Protein AF-A0A3S4LQW8-F1 (afdb_monomer_lite)

Radius of gyration: 16.11 Å; chains: 1; bounding box: 40×31×31 Å

pLDDT: mean 92.54, std 8.73, range [50.66, 98.38]

Foldseek 3Di:
DVLVVLVVVLVQLVCVVVVNHDDPDPDHNVRSVVVNVVVVVVVCVVVVHPPVVVVVVVVVVVCVVVVPDDDD

Organism: Streptococcus vestibularis (NCBI:txid1343)

Sequence (72 aa):
MALSNDIGNFQRLVMTKQGRYYDETPYTLERKLSENIWWLVELSQCLDIDIQTEMANFLSDKEKQLNIKTRK

Secondary structure (DSSP, 8-state):
-HHHHHHHHHHHHHHHHTTS-----S--HHHHHHHHHHHHHHHHHHTT--HHHHHHHHHHHHHHHTT-----

Structure (mmCIF, N/CA/C/O backbone):
data_AF-A0A3S4LQW8-F1
#
_entry.id   AF-A0A3S4LQW8-F1
#
loop_
_atom_site.group_PDB
_atom_site.id
_atom_site.type_symbol
_atom_site.label_atom_id
_atom_site.label_alt_id
_atom_site.label_comp_id
_atom_site.label_asym_id
_atom_site.label_entity_id
_atom_site.label_seq_id
_atom_site.pdbx_PDB_ins_code
_atom_site.Cartn_x
_atom_site.Cartn_y
_atom_site.Cartn_z
_atom_site.occupancy
_atom_site.B_iso_or_equiv
_atom_site.auth_seq_id
_atom_site.auth_comp_id
_atom_site.auth_asym_id
_atom_site.auth_atom_id
_atom_site.pdbx_PDB_model_num
ATOM 1 N N . MET A 1 1 ? 13.521 -6.667 3.378 1.00 61.34 1 MET A N 1
ATOM 2 C CA . MET A 1 1 ? 12.145 -7.186 3.195 1.00 61.34 1 MET A CA 1
ATOM 3 C C . MET A 1 1 ? 11.748 -7.020 1.737 1.00 61.34 1 MET A C 1
ATOM 5 O O . MET A 1 1 ? 12.173 -6.040 1.136 1.00 61.34 1 MET A O 1
ATOM 9 N N . ALA A 1 2 ? 10.972 -7.949 1.175 1.00 83.25 2 ALA A N 1
ATOM 10 C CA . ALA A 1 2 ? 10.582 -7.923 -0.239 1.00 83.25 2 ALA A CA 1
ATOM 11 C C . ALA A 1 2 ? 9.830 -6.633 -0.633 1.00 83.25 2 ALA A C 1
ATOM 13 O O . ALA A 1 2 ? 10.183 -6.013 -1.634 1.00 83.25 2 ALA A O 1
ATOM 14 N N . LEU A 1 3 ? 8.937 -6.141 0.238 1.00 90.75 3 LEU A N 1
ATOM 15 C CA . LEU A 1 3 ? 8.229 -4.866 0.057 1.00 90.75 3 LEU A CA 1
ATOM 16 C C . LEU A 1 3 ? 9.171 -3.683 -0.224 1.00 90.75 3 LEU A C 1
ATOM 18 O O . LEU A 1 3 ? 8.947 -2.928 -1.160 1.00 90.75 3 LEU A O 1
ATOM 22 N N . SER A 1 4 ? 10.253 -3.516 0.544 1.00 92.25 4 SER A N 1
ATOM 23 C CA . SER A 1 4 ? 11.170 -2.376 0.365 1.00 92.25 4 SER A CA 1
ATOM 24 C C . SER A 1 4 ? 11.837 -2.368 -1.015 1.00 92.25 4 SER A C 1
ATOM 26 O O . SER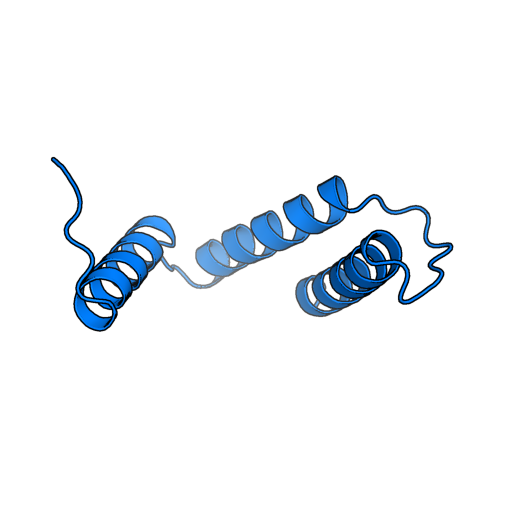 A 1 4 ? 12.060 -1.302 -1.584 1.00 92.25 4 SER A O 1
ATOM 28 N N . ASN A 1 5 ? 12.136 -3.550 -1.563 1.00 91.88 5 ASN A N 1
ATOM 29 C CA . ASN A 1 5 ? 12.692 -3.678 -2.907 1.00 91.88 5 ASN A CA 1
ATOM 30 C C . ASN A 1 5 ? 11.641 -3.346 -3.978 1.00 91.88 5 ASN A C 1
ATOM 32 O O . ASN A 1 5 ? 11.932 -2.636 -4.939 1.00 91.88 5 ASN A O 1
ATOM 36 N N . ASP A 1 6 ? 10.404 -3.811 -3.795 1.00 93.25 6 ASP A N 1
ATOM 37 C CA . ASP A 1 6 ? 9.313 -3.540 -4.734 1.00 93.25 6 ASP A CA 1
ATOM 38 C C . ASP A 1 6 ? 8.860 -2.076 -4.719 1.00 93.25 6 ASP A C 1
ATOM 40 O O . ASP A 1 6 ? 8.532 -1.544 -5.783 1.00 93.25 6 ASP A O 1
ATOM 44 N N . ILE A 1 7 ? 8.938 -1.385 -3.576 1.00 95.25 7 ILE A N 1
ATOM 45 C CA . ILE A 1 7 ? 8.772 0.076 -3.500 1.00 95.25 7 ILE A CA 1
ATOM 46 C C . ILE A 1 7 ? 9.857 0.769 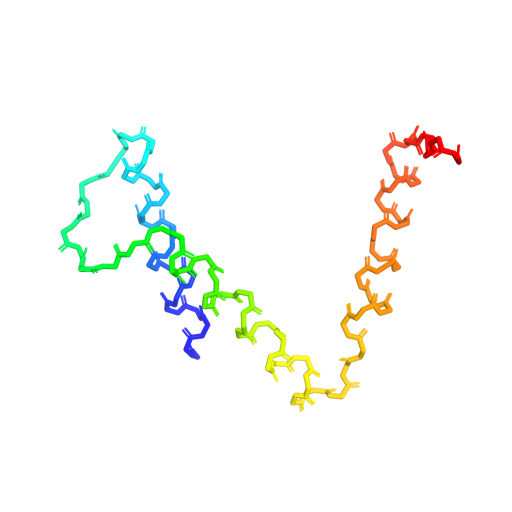-4.331 1.00 95.25 7 ILE A C 1
ATOM 48 O O . ILE A 1 7 ? 9.546 1.658 -5.123 1.00 95.25 7 ILE A O 1
ATOM 52 N N . GLY A 1 8 ? 11.122 0.360 -4.189 1.00 93.56 8 GLY A N 1
ATOM 53 C CA . GLY A 1 8 ? 12.235 0.955 -4.937 1.00 93.56 8 GLY A CA 1
ATOM 54 C C . GLY A 1 8 ? 12.089 0.783 -6.453 1.00 93.56 8 GLY A C 1
ATOM 55 O O . GLY A 1 8 ? 12.251 1.742 -7.211 1.00 93.56 8 GLY A O 1
ATOM 56 N N . ASN A 1 9 ? 11.708 -0.415 -6.903 1.00 93.94 9 ASN A N 1
ATOM 57 C CA . ASN A 1 9 ? 11.427 -0.681 -8.317 1.00 93.94 9 ASN A CA 1
ATOM 58 C C . ASN A 1 9 ? 10.235 0.144 -8.825 1.00 93.94 9 ASN A C 1
ATOM 60 O O . ASN A 1 9 ? 10.311 0.747 -9.893 1.00 93.94 9 ASN A O 1
ATOM 64 N N . PHE A 1 10 ? 9.153 0.233 -8.045 1.00 95.94 10 PHE A N 1
ATOM 65 C CA . PHE A 1 10 ? 8.002 1.067 -8.391 1.00 95.94 10 PHE A CA 1
ATOM 66 C C . PHE A 1 10 ? 8.389 2.546 -8.541 1.00 95.94 10 PHE A C 1
ATOM 68 O O . PHE A 1 10 ? 8.009 3.187 -9.520 1.00 95.94 10 PHE A O 1
ATOM 75 N N . GLN A 1 11 ? 9.198 3.085 -7.624 1.00 95.00 11 GLN A N 1
ATOM 76 C CA . GLN A 1 11 ? 9.664 4.473 -7.681 1.00 95.00 11 GLN A CA 1
ATOM 77 C C . GLN A 1 11 ? 10.478 4.770 -8.943 1.00 95.00 11 GLN A C 1
ATOM 79 O O . GLN A 1 11 ? 10.268 5.810 -9.570 1.00 95.00 11 GLN A O 1
ATOM 84 N N . ARG A 1 12 ? 11.371 3.862 -9.355 1.00 94.94 12 ARG A N 1
ATOM 85 C CA . ARG A 1 12 ? 12.131 4.021 -10.604 1.00 94.94 12 ARG A CA 1
ATOM 86 C C . ARG A 1 12 ? 11.213 4.079 -11.822 1.00 94.94 12 ARG A C 1
ATOM 88 O O . ARG A 1 12 ? 11.325 5.011 -12.615 1.00 94.94 12 ARG A O 1
ATOM 95 N N . LEU A 1 13 ? 10.234 3.179 -11.899 1.00 95.75 13 LEU A N 1
ATOM 96 C CA . LEU A 1 13 ? 9.237 3.164 -12.974 1.00 95.75 13 LEU A CA 1
ATOM 97 C C . LEU A 1 13 ? 8.372 4.437 -12.988 1.00 95.75 13 LEU A C 1
ATOM 99 O O . LEU A 1 13 ? 8.038 4.941 -14.062 1.00 95.75 13 LEU A O 1
ATOM 103 N N . VAL A 1 14 ? 8.041 5.011 -11.823 1.00 96.38 14 VAL A N 1
ATOM 104 C CA . VAL A 1 14 ? 7.368 6.322 -11.732 1.00 96.38 14 VAL A CA 1
ATOM 105 C C . VAL A 1 14 ? 8.250 7.426 -12.311 1.00 96.38 14 VAL A C 1
ATOM 107 O O . VAL A 1 14 ? 7.770 8.233 -13.109 1.00 96.38 14 VAL A O 1
ATOM 110 N N . MET A 1 15 ? 9.536 7.465 -11.949 1.00 96.12 15 MET A N 1
ATOM 111 C CA . MET A 1 15 ? 10.472 8.454 -12.493 1.00 96.12 15 MET A CA 1
ATOM 112 C C . MET A 1 15 ? 10.634 8.304 -14.009 1.00 96.12 15 MET A C 1
ATOM 114 O O . MET A 1 15 ? 10.698 9.315 -14.709 1.00 96.12 15 MET A O 1
ATOM 118 N N . THR A 1 16 ? 10.612 7.076 -14.529 1.00 95.00 16 THR A N 1
ATOM 119 C CA . THR A 1 16 ? 10.603 6.814 -15.974 1.00 95.00 16 THR A CA 1
ATOM 120 C C . THR A 1 16 ? 9.335 7.296 -16.650 1.00 95.00 16 THR A C 1
ATOM 122 O O . THR A 1 16 ? 9.421 8.026 -17.636 1.00 95.00 16 THR A O 1
ATOM 125 N N . LYS A 1 17 ? 8.157 7.023 -16.079 1.00 94.31 17 LYS A N 1
ATOM 126 C CA . LYS A 1 17 ? 6.889 7.566 -16.592 1.00 94.31 17 LYS A CA 1
ATOM 127 C C . LYS A 1 17 ? 6.852 9.101 -16.580 1.00 94.31 17 LYS A C 1
ATOM 129 O O . LYS A 1 17 ? 6.185 9.700 -17.416 1.00 94.31 17 LYS A O 1
ATOM 134 N N . GLN A 1 18 ? 7.572 9.739 -15.657 1.00 96.19 18 GLN A N 1
ATOM 135 C CA . GLN A 1 18 ? 7.708 11.198 -15.572 1.00 96.19 18 GLN A CA 1
ATOM 136 C C . GLN A 1 18 ? 8.829 11.778 -16.455 1.00 96.19 18 GLN A C 1
ATOM 138 O O . GLN A 1 18 ? 9.040 12.990 -16.427 1.00 96.19 18 GLN A O 1
ATOM 143 N N . GLY A 1 19 ? 9.570 10.952 -17.204 1.00 93.88 19 GLY A N 1
ATOM 144 C CA . GLY A 1 19 ? 10.690 11.398 -18.041 1.00 93.88 19 GLY A CA 1
ATOM 145 C C . GLY A 1 19 ? 11.918 11.877 -17.256 1.00 93.88 19 GLY A C 1
ATOM 146 O O . GLY A 1 19 ? 12.726 12.635 -17.782 1.00 93.88 19 GLY A O 1
ATOM 147 N N . ARG A 1 20 ? 12.053 11.475 -15.986 1.00 92.38 20 ARG A N 1
ATOM 148 C CA . ARG A 1 20 ? 13.122 11.916 -15.065 1.00 92.38 20 ARG A CA 1
ATOM 149 C C . ARG A 1 20 ? 14.247 10.897 -14.895 1.00 92.38 20 ARG A C 1
ATOM 151 O O . ARG A 1 20 ? 15.276 11.220 -14.313 1.00 92.38 20 ARG A O 1
ATOM 158 N N . TYR A 1 21 ? 14.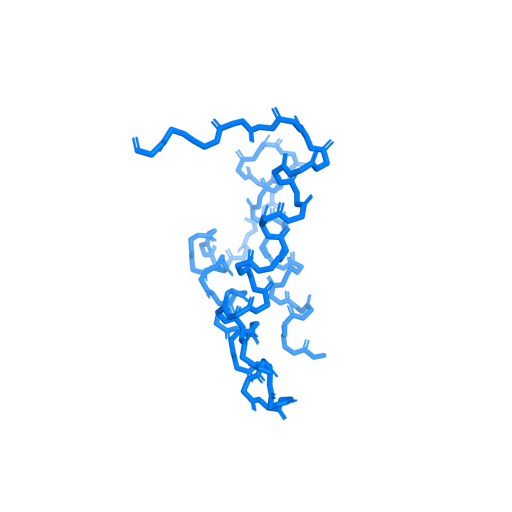036 9.668 -15.353 1.00 88.69 21 TYR A N 1
ATOM 159 C CA . TYR A 1 21 ? 14.971 8.558 -15.210 1.00 88.69 21 TYR A CA 1
ATOM 160 C C . TYR A 1 21 ? 14.738 7.544 -16.328 1.00 88.69 21 TYR A C 1
ATOM 162 O O . TYR A 1 21 ? 13.594 7.303 -16.702 1.00 88.69 21 TYR A O 1
ATOM 170 N N . TYR A 1 22 ? 15.788 6.923 -16.849 1.00 84.50 22 TYR A N 1
ATOM 171 C CA . TYR A 1 22 ? 15.640 5.822 -17.795 1.00 84.50 22 TYR A CA 1
ATOM 172 C C . TYR A 1 22 ? 15.845 4.497 -17.057 1.00 84.50 22 TYR A C 1
ATOM 174 O O . TYR A 1 22 ? 16.925 4.247 -16.527 1.00 84.50 22 TYR A O 1
ATOM 182 N N . ASP A 1 23 ? 14.787 3.691 -16.978 1.00 84.94 23 ASP A N 1
ATOM 183 C CA . ASP A 1 23 ? 14.793 2.385 -16.325 1.00 84.94 23 ASP A CA 1
ATOM 184 C C . ASP A 1 23 ? 14.673 1.275 -17.377 1.00 84.94 23 ASP A C 1
ATOM 186 O O . ASP A 1 23 ? 13.731 1.267 -18.165 1.00 84.94 23 ASP A O 1
ATOM 190 N N . GLU A 1 24 ? 15.624 0.341 -17.376 1.00 86.69 24 GLU A N 1
ATOM 191 C CA . GLU A 1 24 ? 15.664 -0.826 -18.272 1.00 86.69 24 GLU A CA 1
ATOM 192 C C . GLU A 1 24 ? 15.141 -2.109 -17.607 1.00 86.69 24 GLU A C 1
ATOM 194 O O . GLU A 1 24 ? 15.257 -3.203 -18.163 1.00 86.69 24 GLU A O 1
ATOM 199 N N . THR A 1 25 ? 14.601 -2.021 -16.388 1.00 87.25 25 THR A N 1
ATOM 200 C CA . THR A 1 25 ? 14.061 -3.206 -15.716 1.00 87.25 25 THR A CA 1
ATOM 201 C C . THR A 1 25 ? 12.885 -3.803 -16.502 1.00 87.25 25 THR A C 1
ATOM 203 O O . THR A 1 25 ? 12.075 -3.074 -17.072 1.00 87.25 25 THR A O 1
ATOM 206 N N . PRO A 1 26 ? 12.719 -5.141 -16.505 1.00 91.19 26 PRO A N 1
ATOM 207 C CA . PRO A 1 26 ? 11.652 -5.814 -17.256 1.00 91.19 26 PRO A CA 1
ATOM 208 C C . PRO A 1 26 ? 10.263 -5.680 -16.599 1.00 91.19 26 PRO A C 1
ATOM 210 O O . PRO A 1 26 ? 9.324 -6.399 -16.947 1.00 91.19 26 PRO A O 1
ATOM 213 N N . TYR A 1 27 ? 10.129 -4.819 -15.591 1.00 92.94 27 TYR A N 1
ATOM 214 C CA . TYR A 1 27 ? 8.914 -4.655 -14.808 1.00 92.94 27 TYR A CA 1
ATOM 215 C C . TYR A 1 27 ? 8.015 -3.577 -15.411 1.00 92.94 27 TYR A C 1
ATOM 217 O O . TYR A 1 27 ? 8.485 -2.597 -15.978 1.00 92.94 27 TYR A O 1
ATOM 225 N N . THR A 1 28 ? 6.703 -3.727 -15.233 1.00 94.00 28 THR A N 1
ATOM 226 C CA . THR A 1 28 ? 5.741 -2.676 -15.582 1.00 94.00 28 THR A CA 1
ATOM 227 C C . THR A 1 28 ? 5.303 -1.919 -14.339 1.0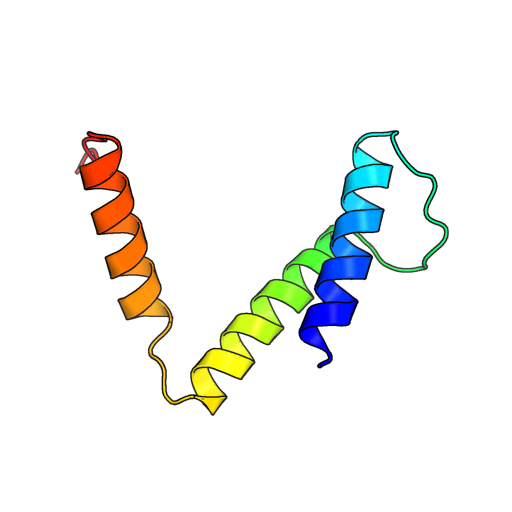0 94.00 28 THR A C 1
ATOM 229 O O . THR A 1 28 ? 5.274 -2.470 -13.231 1.00 94.00 28 THR A O 1
ATOM 232 N N . LEU A 1 29 ? 4.943 -0.648 -14.524 1.00 95.06 29 LEU A N 1
ATOM 233 C CA . LEU A 1 29 ? 4.486 0.215 -13.440 1.00 95.06 29 LEU A CA 1
ATOM 234 C C . LEU A 1 29 ? 3.245 -0.370 -12.755 1.00 95.06 29 LEU A C 1
ATOM 236 O O . LEU A 1 29 ? 3.169 -0.406 -11.531 1.00 95.06 29 LEU A O 1
ATOM 240 N N . GLU A 1 30 ? 2.297 -0.866 -13.547 1.00 95.88 30 GLU A N 1
ATOM 241 C CA . GLU A 1 30 ? 1.035 -1.445 -13.090 1.00 95.88 30 GLU A CA 1
ATOM 242 C C . GLU A 1 30 ? 1.266 -2.720 -12.268 1.00 95.88 30 GLU A C 1
ATOM 244 O O . GLU A 1 30 ? 0.660 -2.898 -11.207 1.00 95.88 30 GLU A O 1
ATOM 249 N N . ARG A 1 31 ? 2.183 -3.594 -12.716 1.00 95.94 31 ARG A N 1
ATOM 250 C CA . ARG A 1 31 ? 2.533 -4.816 -11.978 1.00 95.94 31 ARG A CA 1
ATOM 251 C C . ARG A 1 31 ? 3.189 -4.472 -10.647 1.00 95.94 31 ARG A C 1
ATOM 253 O O . ARG A 1 31 ? 2.748 -4.975 -9.618 1.00 95.94 31 ARG A O 1
ATOM 260 N N . LYS A 1 32 ? 4.188 -3.584 -10.645 1.00 95.81 32 LYS A N 1
ATOM 261 C CA . LYS A 1 32 ? 4.881 -3.206 -9.406 1.00 95.81 32 LYS A CA 1
ATOM 262 C C . LYS A 1 32 ? 3.971 -2.460 -8.437 1.00 95.81 32 LYS A C 1
ATOM 264 O O . LYS A 1 32 ? 4.070 -2.692 -7.238 1.00 95.81 32 LYS A O 1
ATOM 269 N N . LEU A 1 33 ? 3.041 -1.636 -8.920 1.00 97.00 33 LEU A N 1
ATOM 270 C CA . LEU A 1 33 ? 2.006 -1.042 -8.068 1.00 97.00 33 LEU A CA 1
ATOM 271 C C . LEU A 1 33 ? 1.156 -2.120 -7.380 1.00 97.00 33 LEU A C 1
ATOM 273 O O . LEU A 1 33 ? 0.943 -2.057 -6.171 1.00 97.00 33 LEU A O 1
ATOM 277 N N . SER A 1 34 ? 0.716 -3.126 -8.139 1.00 97.12 34 SER A N 1
ATOM 278 C CA . SER A 1 34 ? -0.106 -4.224 -7.616 1.00 97.12 34 SER A CA 1
ATOM 279 C C . SER A 1 34 ? 0.646 -5.065 -6.580 1.00 97.12 34 SER A C 1
ATOM 281 O O . SER A 1 34 ? 0.097 -5.369 -5.527 1.00 97.12 34 SER A O 1
ATOM 283 N N . GLU A 1 35 ? 1.916 -5.391 -6.837 1.00 96.06 35 GLU A N 1
ATOM 284 C CA . GLU A 1 35 ? 2.770 -6.140 -5.901 1.00 96.06 35 GLU A CA 1
ATOM 285 C C . GLU A 1 35 ? 2.986 -5.386 -4.582 1.00 96.06 35 GLU A C 1
ATOM 287 O O . GLU A 1 35 ? 2.955 -5.990 -3.513 1.00 96.06 35 GLU A O 1
ATOM 292 N N . ASN A 1 36 ? 3.137 -4.058 -4.630 1.00 96.75 36 ASN A N 1
ATOM 293 C CA . ASN A 1 36 ? 3.236 -3.237 -3.421 1.00 96.75 36 ASN A CA 1
ATOM 294 C C . ASN A 1 36 ? 1.955 -3.288 -2.578 1.00 96.75 36 ASN A C 1
ATOM 296 O O . ASN A 1 36 ? 2.033 -3.420 -1.359 1.00 96.75 36 ASN A O 1
ATOM 300 N N . ILE A 1 37 ? 0.781 -3.211 -3.215 1.00 96.81 37 ILE A N 1
ATOM 301 C CA . ILE A 1 37 ? -0.506 -3.356 -2.519 1.00 96.81 37 ILE A CA 1
ATOM 302 C C . ILE A 1 37 ? -0.619 -4.757 -1.911 1.00 96.81 37 ILE A C 1
ATOM 304 O O . ILE A 1 37 ? -0.976 -4.882 -0.742 1.00 96.81 37 ILE A O 1
ATOM 308 N N . TRP A 1 38 ? -0.273 -5.798 -2.674 1.00 96.94 38 TRP A N 1
ATOM 309 C CA . TRP A 1 38 ? -0.303 -7.180 -2.195 1.00 96.94 38 TRP A CA 1
ATOM 310 C C . TRP A 1 38 ? 0.582 -7.371 -0.960 1.00 96.94 38 TRP A C 1
ATOM 312 O O . TRP A 1 38 ? 0.103 -7.874 0.050 1.00 96.94 38 TRP A O 1
ATOM 322 N N . TRP A 1 39 ? 1.819 -6.866 -0.972 1.00 96.44 39 TRP A N 1
ATOM 323 C CA . TRP A 1 39 ? 2.697 -6.937 0.197 1.00 96.44 39 TRP A CA 1
ATOM 324 C C . TRP A 1 39 ? 2.125 -6.257 1.444 1.00 96.44 39 TRP A C 1
ATOM 326 O O . TRP A 1 39 ? 2.335 -6.755 2.547 1.00 96.44 39 TRP A O 1
ATOM 336 N N . LEU A 1 40 ? 1.424 -5.128 1.296 1.00 96.12 40 LEU A N 1
ATOM 337 C CA . LEU A 1 40 ? 0.783 -4.453 2.430 1.00 96.12 40 LEU A CA 1
ATOM 338 C C . LEU A 1 40 ? -0.367 -5.286 3.011 1.00 96.12 40 LEU A C 1
ATOM 340 O O . LEU A 1 40 ? -0.516 -5.333 4.230 1.00 96.12 40 LEU A O 1
ATOM 344 N N . VAL A 1 41 ? -1.134 -5.969 2.158 1.00 96.69 41 VAL A N 1
ATOM 345 C CA . VAL A 1 41 ? -2.205 -6.888 2.578 1.00 96.69 41 VAL A CA 1
ATOM 346 C C . VAL A 1 41 ? -1.634 -8.136 3.260 1.00 96.69 41 VAL A C 1
ATOM 348 O O . VAL A 1 41 ? -2.100 -8.515 4.329 1.00 96.69 41 VAL A O 1
ATOM 351 N N . GLU A 1 42 ? -0.595 -8.757 2.699 1.00 96.38 42 GLU A N 1
ATOM 352 C CA . GLU A 1 42 ? 0.070 -9.910 3.328 1.00 96.38 42 GLU A CA 1
ATOM 353 C C . GLU A 1 42 ? 0.661 -9.533 4.691 1.00 96.38 42 GLU A C 1
ATOM 355 O O . GLU A 1 42 ? 0.535 -10.269 5.671 1.00 96.38 42 GLU A O 1
ATOM 360 N N . LEU A 1 43 ? 1.278 -8.350 4.783 1.00 96.00 43 LEU A N 1
ATOM 361 C CA . LEU A 1 43 ? 1.855 -7.866 6.029 1.00 96.00 43 LEU A CA 1
ATOM 362 C C . LEU A 1 4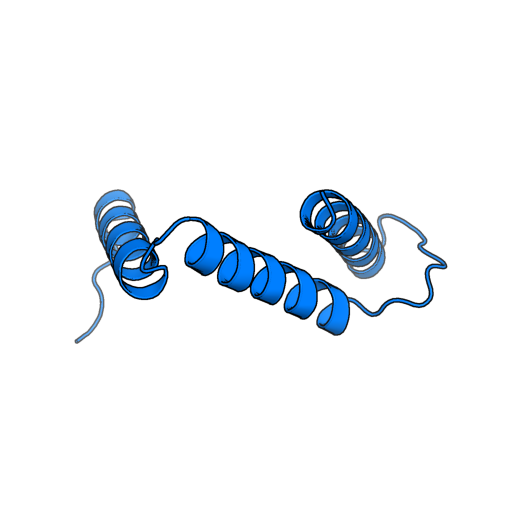3 ? 0.779 -7.584 7.083 1.00 96.00 43 LEU A C 1
ATOM 364 O O . LEU A 1 43 ? 1.002 -7.897 8.249 1.00 96.00 43 LEU A O 1
ATOM 368 N N . SER A 1 44 ? -0.379 -7.034 6.702 1.00 97.38 44 SER A N 1
ATOM 369 C CA . SER A 1 44 ? -1.466 -6.808 7.658 1.00 97.38 44 SER A CA 1
ATOM 370 C C . SER A 1 44 ? -1.997 -8.124 8.221 1.00 97.38 44 SER A C 1
ATOM 372 O O . SER A 1 44 ? -2.208 -8.218 9.424 1.00 97.38 44 SER A O 1
ATOM 374 N N . GLN A 1 45 ? -2.128 -9.160 7.386 1.00 96.81 45 GLN A N 1
ATOM 375 C CA . GLN A 1 45 ? -2.513 -10.500 7.841 1.00 96.81 45 GLN A CA 1
ATOM 376 C C . GLN A 1 45 ? -1.475 -11.096 8.799 1.00 96.81 45 GLN A C 1
ATOM 378 O O . GLN A 1 45 ? -1.837 -11.606 9.855 1.00 96.81 45 GLN A O 1
ATOM 383 N N . CYS A 1 46 ? -0.181 -10.980 8.478 1.00 97.06 46 CYS A N 1
ATOM 384 C CA . CYS A 1 46 ? 0.903 -11.460 9.345 1.00 97.06 46 CYS A CA 1
ATOM 385 C C . CYS A 1 46 ? 0.932 -10.779 10.722 1.00 97.06 46 CYS A C 1
ATOM 387 O O . CYS A 1 46 ? 1.447 -11.353 11.679 1.00 97.06 46 CYS A O 1
ATOM 389 N N . LEU A 1 47 ? 0.436 -9.544 10.804 1.00 97.38 47 LEU A N 1
ATOM 390 C CA . LEU A 1 47 ? 0.431 -8.726 12.015 1.00 97.38 47 LEU A CA 1
ATOM 391 C C . LEU A 1 47 ? -0.917 -8.735 12.750 1.00 97.38 47 LEU A C 1
ATOM 393 O O . LEU A 1 47 ? -1.045 -8.018 13.738 1.00 97.38 47 LEU A O 1
ATOM 397 N N . ASP A 1 48 ? -1.893 -9.521 12.283 1.00 98.12 48 ASP A N 1
ATOM 398 C CA . ASP A 1 48 ? -3.265 -9.555 12.811 1.00 98.12 48 ASP A CA 1
ATOM 399 C C . ASP A 1 48 ? -3.951 -8.171 12.800 1.00 98.12 48 ASP A C 1
ATOM 401 O O . ASP A 1 48 ? -4.616 -7.750 13.744 1.00 98.12 48 ASP A O 1
ATOM 405 N N . ILE A 1 49 ? -3.746 -7.422 11.712 1.00 98.38 49 ILE A N 1
ATOM 406 C CA . ILE A 1 49 ? -4.324 -6.093 11.494 1.00 98.38 49 ILE A CA 1
ATOM 407 C C . ILE A 1 49 ? -5.455 -6.190 10.468 1.00 98.38 49 ILE A C 1
ATOM 409 O O . ILE A 1 49 ? -5.234 -6.570 9.312 1.00 98.38 49 ILE A O 1
ATOM 413 N N . ASP A 1 50 ? -6.653 -5.742 10.852 1.00 98.06 50 ASP A N 1
ATOM 414 C CA . ASP A 1 50 ? -7.750 -5.499 9.914 1.00 98.06 50 ASP A CA 1
ATOM 415 C C . ASP A 1 50 ? -7.486 -4.222 9.102 1.00 98.06 50 ASP A C 1
ATOM 417 O O . ASP A 1 50 ? -7.863 -3.104 9.466 1.00 98.06 50 ASP A O 1
ATOM 421 N N . ILE A 1 51 ? -6.830 -4.405 7.958 1.00 97.25 51 ILE A N 1
ATOM 422 C CA . ILE A 1 51 ? -6.470 -3.314 7.053 1.00 97.25 51 ILE A CA 1
ATOM 423 C C . ILE A 1 51 ? -7.688 -2.553 6.506 1.00 97.25 51 ILE A C 1
ATOM 425 O O . ILE A 1 51 ? -7.546 -1.388 6.138 1.00 97.25 51 ILE A O 1
ATOM 429 N N . GLN A 1 52 ? -8.881 -3.161 6.453 1.00 97.00 52 GLN A N 1
ATOM 430 C CA . GLN A 1 52 ? -10.083 -2.464 5.986 1.00 97.00 52 GLN A CA 1
ATOM 431 C C . GLN A 1 52 ? -10.556 -1.451 7.026 1.00 97.00 52 GLN A C 1
ATOM 433 O O . GLN A 1 52 ? -10.785 -0.286 6.686 1.00 97.00 52 GLN A O 1
ATOM 438 N N . THR A 1 53 ? -10.641 -1.878 8.287 1.00 98.12 53 THR A N 1
ATOM 439 C CA . THR A 1 53 ? -10.996 -0.999 9.408 1.00 98.12 53 THR A CA 1
ATOM 440 C C . THR A 1 53 ? -9.978 0.131 9.562 1.00 98.12 53 THR A C 1
ATOM 442 O O . THR A 1 53 ? -10.361 1.301 9.619 1.00 98.12 53 THR A O 1
ATOM 445 N N . GLU A 1 54 ? -8.680 -0.180 9.528 1.00 98.12 54 GLU A N 1
ATOM 446 C CA . GLU A 1 54 ? -7.630 0.836 9.669 1.00 98.12 54 GLU A CA 1
ATOM 447 C C . GLU A 1 54 ? -7.607 1.836 8.506 1.00 98.12 54 GLU A C 1
ATOM 449 O O . GLU A 1 54 ? -7.447 3.041 8.719 1.00 98.12 54 GLU A O 1
ATOM 454 N N . MET A 1 55 ? -7.841 1.379 7.271 1.00 97.44 55 MET A N 1
ATOM 455 C CA . MET A 1 55 ? -7.949 2.279 6.122 1.00 97.44 55 MET A CA 1
ATOM 456 C C . MET A 1 55 ? -9.172 3.198 6.235 1.00 97.44 55 MET A C 1
ATOM 458 O O . MET A 1 55 ? -9.069 4.393 5.953 1.00 97.44 55 MET A O 1
ATOM 462 N N . 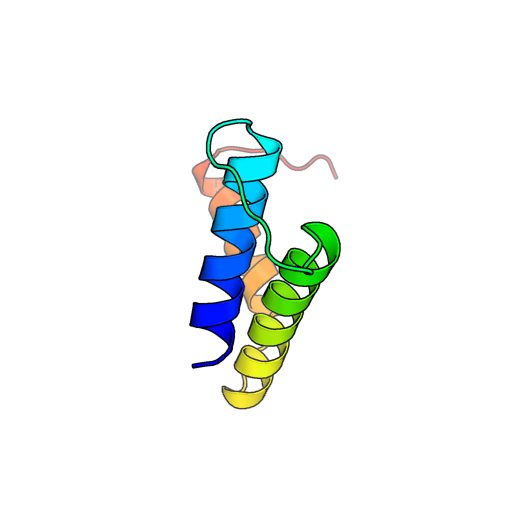ALA A 1 56 ? -10.322 2.677 6.676 1.00 97.19 56 ALA A N 1
ATOM 463 C CA . ALA A 1 56 ? -11.524 3.482 6.887 1.00 97.19 56 ALA A CA 1
ATOM 464 C C . ALA A 1 56 ? -11.308 4.553 7.971 1.00 97.19 56 ALA A C 1
ATOM 466 O O . ALA A 1 56 ? -11.645 5.721 7.757 1.00 97.19 56 ALA A O 1
ATOM 467 N N . ASN A 1 57 ? -10.684 4.178 9.092 1.00 97.75 57 ASN A N 1
ATOM 468 C CA . ASN A 1 57 ? -10.326 5.099 10.172 1.00 97.75 57 ASN A CA 1
ATOM 469 C C . ASN A 1 57 ? -9.390 6.207 9.670 1.00 97.75 57 ASN A C 1
ATOM 471 O O . ASN A 1 57 ? -9.680 7.394 9.846 1.00 97.75 57 ASN A O 1
ATOM 475 N N . PHE A 1 58 ? -8.317 5.828 8.968 1.00 97.00 58 PHE A N 1
ATOM 476 C CA . PHE A 1 58 ? -7.354 6.765 8.393 1.00 97.00 58 PHE A CA 1
ATOM 477 C C . PHE A 1 58 ? -8.012 7.770 7.438 1.00 97.00 58 PHE A C 1
ATOM 479 O O . PHE A 1 58 ? -7.753 8.973 7.528 1.00 97.00 58 PHE A O 1
ATOM 486 N N . LEU A 1 59 ? -8.872 7.298 6.531 1.00 96.12 59 LEU A N 1
ATOM 487 C CA . LEU A 1 59 ? -9.568 8.160 5.575 1.00 96.12 59 LEU A CA 1
ATOM 488 C C . LEU A 1 59 ? -10.531 9.121 6.279 1.00 96.12 59 LEU A C 1
ATOM 490 O O . LEU A 1 59 ? -10.487 10.316 5.995 1.00 96.12 59 LEU A O 1
ATOM 494 N N . SER A 1 60 ? -11.321 8.642 7.245 1.00 96.00 60 SER A N 1
ATOM 495 C CA . SER A 1 60 ? -12.202 9.495 8.060 1.00 96.00 60 SER A CA 1
ATOM 496 C C . SER A 1 60 ? -11.411 10.604 8.765 1.00 96.00 60 SER A C 1
ATOM 498 O O . SER A 1 60 ? -11.828 11.765 8.795 1.00 96.00 60 SER A O 1
ATOM 500 N N . ASP A 1 61 ? -10.240 10.283 9.312 1.00 96.62 61 ASP A N 1
ATOM 501 C CA . ASP A 1 61 ? -9.404 11.280 9.978 1.00 96.62 61 ASP A CA 1
ATOM 502 C C . ASP A 1 61 ? -8.790 12.277 8.992 1.00 96.62 61 ASP A C 1
ATOM 504 O O . ASP A 1 61 ? -8.706 13.471 9.296 1.00 96.62 61 ASP A O 1
ATOM 508 N N . LYS A 1 62 ? -8.435 11.837 7.779 1.00 95.62 62 LYS A N 1
ATOM 509 C CA . LYS A 1 62 ? -7.993 12.734 6.702 1.00 95.62 62 LYS A CA 1
ATOM 510 C C . LYS A 1 62 ? -9.101 13.660 6.219 1.00 95.62 62 LYS A C 1
ATOM 512 O O . LYS A 1 62 ? -8.841 14.844 6.020 1.00 95.62 62 LYS A O 1
ATOM 517 N N . GLU A 1 63 ? -10.325 13.166 6.079 1.00 95.00 63 GLU A N 1
ATOM 518 C CA . GLU A 1 63 ? -11.483 13.982 5.704 1.00 95.00 63 GLU A CA 1
ATOM 519 C C . GLU A 1 63 ? -11.741 15.093 6.725 1.00 95.00 63 GLU A C 1
ATOM 521 O O . GLU A 1 63 ? -11.891 16.256 6.340 1.00 95.00 63 GLU A O 1
ATOM 526 N N . LYS A 1 64 ? -11.698 14.765 8.025 1.00 94.69 64 LYS A N 1
ATOM 527 C CA . LYS A 1 64 ? -11.806 15.754 9.110 1.00 94.69 64 LYS A CA 1
ATOM 528 C C . LYS A 1 64 ? -10.671 16.776 9.054 1.00 94.69 64 LYS A C 1
ATOM 530 O O . LYS A 1 64 ? -10.933 17.973 9.124 1.00 94.69 64 LYS A O 1
ATOM 535 N N . GLN A 1 65 ? -9.423 16.322 8.896 1.00 95.75 65 GLN A N 1
ATOM 536 C CA . GLN A 1 65 ? -8.248 17.203 8.805 1.00 95.75 65 GLN A CA 1
ATOM 537 C C . GLN A 1 65 ? -8.337 18.176 7.623 1.00 95.75 65 GLN A C 1
ATOM 539 O O . GLN A 1 65 ? -7.896 19.318 7.730 1.00 95.75 65 GLN A O 1
ATOM 544 N N . LEU A 1 66 ? -8.902 17.729 6.501 1.00 95.06 66 LEU A N 1
ATOM 545 C CA . LEU A 1 66 ? -8.999 18.506 5.267 1.00 95.06 66 LEU A CA 1
ATOM 546 C C . LEU A 1 66 ? -10.342 19.239 5.110 1.00 95.06 66 LEU A C 1
ATOM 548 O O . LEU A 1 66 ? -10.553 19.894 4.091 1.00 95.06 66 LEU A O 1
ATOM 552 N N . ASN A 1 67 ? -11.243 19.158 6.099 1.00 91.50 67 ASN A N 1
ATOM 553 C CA . ASN A 1 67 ? -12.606 19.705 6.048 1.00 91.50 67 ASN A CA 1
ATOM 554 C C . ASN A 1 67 ? -13.400 19.273 4.796 1.00 91.50 67 ASN A C 1
ATOM 556 O O . ASN A 1 67 ? -14.213 20.034 4.260 1.00 91.50 67 ASN A O 1
ATOM 560 N N . ILE A 1 68 ? -13.174 18.050 4.316 1.00 87.00 68 ILE A N 1
ATOM 561 C CA . ILE A 1 68 ? -13.879 17.509 3.153 1.00 87.00 68 ILE A CA 1
ATOM 562 C C . ILE A 1 68 ? -15.247 17.007 3.620 1.00 87.00 68 ILE A C 1
ATOM 564 O O . ILE A 1 68 ? -15.341 16.157 4.500 1.00 87.00 68 ILE A O 1
ATOM 568 N N . LYS A 1 69 ? -16.328 17.529 3.029 1.00 78.12 69 LYS A N 1
ATOM 569 C CA . LYS A 1 69 ? -17.681 16.998 3.240 1.00 78.12 69 LYS A CA 1
ATOM 570 C C . LYS A 1 69 ? -17.956 15.914 2.205 1.00 78.12 69 LYS A C 1
ATOM 572 O O . LYS A 1 69 ? -18.146 16.228 1.029 1.00 78.12 69 LYS A O 1
ATOM 577 N N . THR A 1 70 ? -18.012 14.660 2.631 1.00 66.94 70 THR A N 1
ATOM 578 C CA . THR A 1 70 ? -18.446 13.544 1.786 1.00 66.94 70 THR A CA 1
ATOM 579 C C . THR A 1 70 ? -19.918 13.762 1.416 1.00 66.94 70 THR A C 1
ATOM 581 O O . THR A 1 70 ? -20.772 13.927 2.293 1.00 66.94 70 THR A O 1
ATOM 584 N N . ARG A 1 71 ? -20.239 13.833 0.115 1.00 64.19 71 ARG A N 1
ATOM 585 C CA . ARG A 1 71 ? -21.644 13.791 -0.323 1.00 64.19 71 ARG A CA 1
ATOM 586 C C . ARG A 1 71 ? -22.153 12.379 -0.041 1.00 64.19 71 ARG A C 1
ATOM 588 O O . ARG A 1 71 ? -21.597 11.431 -0.588 1.00 64.19 71 ARG A O 1
ATOM 595 N N . LYS A 1 72 ? -23.141 12.273 0.851 1.00 50.66 72 LYS A N 1
ATOM 596 C CA . LYS A 1 72 ? -23.946 11.059 1.013 1.00 50.66 72 LYS A CA 1
ATOM 597 C C . LYS A 1 72 ? -24.703 10.746 -0.270 1.00 50.66 72 LYS A C 1
ATOM 599 O O . LYS A 1 72 ? -25.115 11.721 -0.941 1.00 50.66 72 LYS A O 1
#